Protein AF-A0A967D4A0-F1 (afdb_monomer)

Sequence (77 aa):
MEDADNQIDIILAGDEAAARSITFVEVPAQGDYLPLYNPGGPGPEPFPNVRYTAPGPPDLEPVINALDDPMRVSNIP

Structure (mmCIF, N/CA/C/O backbone):
data_AF-A0A967D4A0-F1
#
_entry.id   AF-A0A967D4A0-F1
#
loop_
_atom_site.group_PDB
_atom_site.id
_atom_site.type_symbol
_atom_site.label_atom_id
_atom_site.label_alt_id
_atom_site.label_comp_id
_atom_site.label_asym_id
_atom_site.label_entity_id
_atom_site.label_seq_id
_atom_site.pdbx_PDB_ins_code
_atom_site.Cartn_x
_atom_site.Cartn_y
_atom_site.Cartn_z
_atom_site.occupancy
_atom_site.B_iso_or_equiv
_atom_site.auth_seq_id
_atom_site.auth_comp_id
_atom_site.auth_asym_id
_atom_site.auth_atom_id
_atom_site.pdbx_PDB_model_num
ATOM 1 N N . MET A 1 1 ? -4.419 7.869 -13.824 1.00 51.97 1 MET A N 1
ATOM 2 C CA . MET A 1 1 ? -5.416 6.870 -13.412 1.00 51.97 1 MET A CA 1
ATOM 3 C C . MET A 1 1 ? -4.608 5.660 -13.031 1.00 51.97 1 MET A C 1
ATOM 5 O O . MET A 1 1 ? -3.853 5.188 -13.871 1.00 51.97 1 MET A O 1
ATOM 9 N N . GLU A 1 2 ? -4.635 5.320 -11.756 1.00 62.25 2 GLU A N 1
ATOM 10 C CA . GLU A 1 2 ? -3.969 4.140 -11.219 1.00 62.25 2 GLU A CA 1
ATOM 11 C C . GLU A 1 2 ? -4.824 2.901 -11.527 1.00 62.25 2 GLU A C 1
ATOM 13 O O . GLU A 1 2 ? -6.041 3.023 -11.691 1.00 62.25 2 GLU A O 1
ATOM 18 N N . ASP A 1 3 ? -4.179 1.747 -11.665 1.00 63.25 3 ASP A N 1
ATOM 19 C CA . ASP A 1 3 ? -4.834 0.448 -11.789 1.00 63.25 3 ASP A CA 1
ATOM 20 C C . ASP A 1 3 ? -4.955 -0.158 -10.383 1.00 63.25 3 ASP A C 1
ATOM 22 O O . ASP A 1 3 ? -3.968 -0.636 -9.823 1.00 63.25 3 ASP A O 1
ATOM 26 N N . ALA A 1 4 ? -6.156 -0.061 -9.809 1.00 70.00 4 ALA A N 1
ATOM 27 C CA . ALA A 1 4 ? -6.470 -0.456 -8.435 1.00 70.00 4 ALA A CA 1
ATOM 28 C C . ALA A 1 4 ? -7.113 -1.855 -8.360 1.00 70.00 4 ALA A C 1
ATOM 30 O O . ALA A 1 4 ? -7.888 -2.149 -7.447 1.00 70.00 4 ALA A O 1
ATOM 31 N N . ASP A 1 5 ? -6.828 -2.717 -9.340 1.00 72.75 5 ASP A N 1
ATOM 32 C CA . ASP A 1 5 ? -7.402 -4.063 -9.411 1.00 72.75 5 ASP A CA 1
ATOM 33 C C . ASP A 1 5 ? -6.820 -5.009 -8.341 1.00 72.75 5 ASP A C 1
ATOM 35 O O . ASP A 1 5 ? -7.455 -5.998 -7.964 1.00 72.75 5 ASP A O 1
ATOM 39 N N . ASN A 1 6 ? -5.634 -4.695 -7.806 1.00 76.12 6 ASN A N 1
ATOM 40 C CA . ASN A 1 6 ? -4.979 -5.477 -6.758 1.00 76.12 6 ASN A CA 1
ATOM 41 C C . ASN A 1 6 ? -5.186 -4.845 -5.376 1.00 76.12 6 ASN A C 1
ATOM 43 O O . ASN A 1 6 ? -5.031 -3.642 -5.196 1.00 76.12 6 ASN A O 1
ATOM 47 N N . GLN A 1 7 ? -5.482 -5.681 -4.380 1.00 78.44 7 GLN A N 1
ATOM 48 C CA . GLN A 1 7 ? -5.642 -5.270 -2.983 1.00 78.44 7 GLN A CA 1
ATOM 49 C C . GLN A 1 7 ? -4.444 -5.738 -2.149 1.00 78.44 7 GLN A C 1
ATOM 51 O O . GLN A 1 7 ? -3.933 -6.842 -2.351 1.00 78.44 7 GLN A O 1
ATOM 56 N N . ILE A 1 8 ? -4.008 -4.904 -1.202 1.00 80.25 8 ILE A N 1
ATOM 57 C CA . ILE A 1 8 ? -2.930 -5.216 -0.257 1.00 80.25 8 ILE A CA 1
ATOM 58 C C . ILE A 1 8 ? -3.540 -5.356 1.134 1.00 80.25 8 ILE A C 1
ATOM 60 O O . ILE A 1 8 ? -3.997 -4.377 1.721 1.00 80.25 8 ILE A O 1
ATOM 64 N N . ASP A 1 9 ? -3.501 -6.567 1.684 1.00 81.50 9 ASP A N 1
ATOM 65 C CA . ASP A 1 9 ? -3.904 -6.804 3.067 1.00 81.50 9 ASP A CA 1
ATOM 66 C C . ASP A 1 9 ? -2.760 -6.469 4.027 1.00 81.50 9 ASP A C 1
ATOM 68 O O . ASP A 1 9 ? -1.659 -7.021 3.943 1.00 81.50 9 ASP A O 1
ATOM 72 N N . ILE A 1 10 ? -3.038 -5.596 4.995 1.00 79.00 10 ILE A N 1
ATOM 73 C CA . ILE A 1 10 ? -2.086 -5.217 6.040 1.00 79.00 10 ILE A CA 1
ATOM 74 C C . ILE A 1 10 ? -2.533 -5.845 7.350 1.00 79.00 10 ILE A C 1
ATOM 76 O O . ILE A 1 10 ? -3.545 -5.467 7.939 1.00 79.00 10 ILE A O 1
ATOM 80 N N . ILE A 1 11 ? -1.758 -6.822 7.815 1.00 80.19 11 ILE A N 1
ATOM 81 C CA . ILE A 1 11 ? -2.048 -7.542 9.052 1.00 80.19 11 ILE A CA 1
ATOM 82 C C . ILE A 1 11 ? -1.313 -6.858 10.200 1.00 80.19 11 ILE A C 1
ATOM 84 O O . ILE A 1 11 ? -0.084 -6.844 10.256 1.00 80.19 11 ILE A O 1
ATOM 88 N N . LEU A 1 12 ? -2.085 -6.322 11.139 1.00 80.88 12 LEU A N 1
ATOM 89 C CA . LEU A 1 12 ? -1.585 -5.681 12.348 1.00 80.88 12 LEU A CA 1
ATOM 90 C C . LEU A 1 12 ? -1.939 -6.534 13.564 1.00 80.88 12 LEU A C 1
ATOM 92 O O . LEU A 1 12 ? -3.038 -7.076 13.660 1.00 80.88 12 LEU A O 1
ATOM 96 N N . ALA A 1 13 ? -1.011 -6.631 14.512 1.00 86.12 13 ALA A N 1
ATOM 97 C CA . ALA A 1 13 ? -1.252 -7.244 15.812 1.00 86.12 13 ALA A CA 1
ATOM 98 C C . ALA A 1 13 ? -1.132 -6.165 16.889 1.00 86.12 13 ALA A C 1
ATOM 100 O O . ALA A 1 13 ? -0.083 -5.533 17.016 1.00 86.12 13 ALA A O 1
ATOM 101 N N . GLY A 1 14 ? -2.194 -5.945 17.662 1.00 88.19 14 GLY A N 1
ATOM 102 C CA . GLY A 1 14 ? -2.193 -4.915 18.694 1.00 88.19 14 GLY A CA 1
ATOM 103 C C . GLY A 1 14 ? -3.588 -4.474 19.111 1.00 88.19 14 GLY A C 1
ATOM 104 O O . GLY A 1 14 ? -4.552 -5.229 19.002 1.00 88.19 14 GLY A O 1
ATOM 105 N N . ASP A 1 15 ? -3.657 -3.248 19.618 1.00 94.44 15 ASP A N 1
ATOM 106 C CA . ASP A 1 15 ? -4.890 -2.612 20.066 1.00 94.44 15 ASP A CA 1
ATOM 107 C C .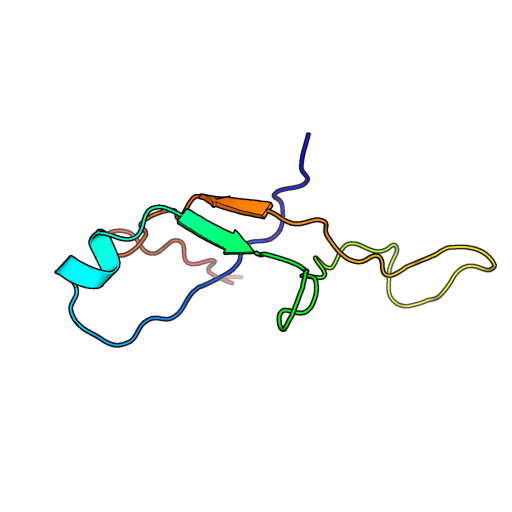 ASP A 1 15 ? -5.802 -2.227 18.889 1.00 94.44 15 ASP A C 1
ATOM 109 O O . ASP A 1 15 ? -5.350 -1.691 17.874 1.00 94.44 15 ASP A O 1
ATOM 113 N N . GLU A 1 16 ? -7.102 -2.481 19.038 1.00 92.81 16 GLU A N 1
ATOM 114 C CA . GLU A 1 16 ? -8.090 -2.225 17.989 1.00 92.81 16 GLU A CA 1
ATOM 115 C C . GLU A 1 16 ? -8.267 -0.726 17.712 1.00 92.81 16 GLU A C 1
ATOM 117 O O . GLU A 1 16 ? -8.386 -0.323 16.555 1.00 92.81 16 GLU A O 1
ATOM 122 N N . ALA A 1 17 ? -8.245 0.124 18.744 1.00 94.25 17 ALA A N 1
ATOM 123 C CA . ALA A 1 17 ? -8.376 1.567 18.558 1.00 94.25 17 ALA A CA 1
ATOM 124 C C . ALA A 1 17 ? -7.148 2.140 17.836 1.00 94.25 17 ALA A C 1
ATOM 126 O O . ALA A 1 17 ? -7.292 3.001 16.966 1.00 94.25 17 ALA A O 1
ATOM 127 N N . ALA A 1 18 ? -5.956 1.615 18.128 1.00 92.81 18 ALA A N 1
ATOM 128 C CA . ALA A 1 18 ? -4.748 1.929 17.374 1.00 92.81 18 ALA A CA 1
ATOM 129 C C . ALA A 1 18 ? -4.876 1.508 15.900 1.00 92.81 18 ALA A C 1
ATOM 131 O O . ALA A 1 18 ? -4.616 2.328 15.020 1.00 92.81 18 ALA A O 1
ATOM 132 N N . ALA A 1 19 ? -5.342 0.288 15.613 1.00 91.88 19 ALA A N 1
ATOM 133 C CA . ALA A 1 19 ? -5.551 -0.175 14.239 1.00 91.88 19 ALA A CA 1
ATOM 134 C C . ALA A 1 19 ? -6.567 0.700 13.480 1.00 91.88 19 ALA A C 1
ATOM 136 O O . ALA A 1 19 ? -6.314 1.098 12.345 1.00 91.88 19 ALA A O 1
ATOM 137 N N . ARG A 1 20 ? -7.676 1.087 14.127 1.00 92.81 20 ARG A N 1
ATOM 138 C CA . ARG A 1 20 ? -8.698 1.985 13.556 1.00 92.81 20 ARG A CA 1
ATOM 139 C C . ARG A 1 20 ? -8.188 3.394 13.255 1.00 92.81 20 ARG A C 1
ATOM 141 O O . ARG A 1 20 ? -8.802 4.087 12.450 1.00 92.81 20 ARG A O 1
ATOM 148 N N . SER A 1 21 ? -7.111 3.835 13.905 1.00 93.50 21 SER A N 1
ATOM 149 C CA . SER A 1 21 ? -6.548 5.173 13.694 1.00 93.50 21 SER A CA 1
ATOM 150 C C . SER A 1 21 ? -5.732 5.309 12.402 1.00 93.50 21 SER A C 1
ATOM 152 O O . SER A 1 21 ? -5.420 6.427 11.987 1.00 93.50 21 SER A O 1
ATOM 154 N N . ILE A 1 22 ? -5.394 4.193 11.751 1.00 92.56 22 ILE A N 1
ATOM 155 C CA . ILE A 1 22 ? -4.576 4.180 10.540 1.00 92.56 22 ILE A CA 1
ATOM 156 C C . ILE A 1 22 ? -5.449 4.536 9.338 1.00 92.56 22 ILE A C 1
ATOM 158 O O . ILE A 1 22 ? -6.479 3.917 9.091 1.00 92.56 22 ILE A O 1
ATOM 162 N N . THR A 1 23 ? -5.017 5.547 8.588 1.00 93.81 23 THR A N 1
ATOM 163 C CA . THR A 1 23 ? -5.756 6.086 7.433 1.00 93.81 23 THR A CA 1
ATOM 164 C C . THR A 1 23 ? -4.985 5.972 6.124 1.00 93.81 23 THR A C 1
ATOM 166 O O . THR A 1 23 ? -5.603 5.955 5.064 1.00 93.81 23 THR A O 1
ATOM 169 N N . PHE A 1 24 ? -3.657 5.853 6.193 1.00 94.81 24 PHE A N 1
ATOM 170 C CA . PHE A 1 24 ? -2.779 5.714 5.038 1.00 94.81 24 PHE A CA 1
ATOM 171 C C . PHE A 1 24 ? -1.597 4.806 5.354 1.00 94.81 24 PHE A C 1
ATOM 173 O O . PHE A 1 24 ? -1.171 4.708 6.510 1.00 94.81 24 PHE A O 1
ATOM 180 N N . VAL A 1 25 ? -1.038 4.207 4.309 1.00 91.75 25 VAL A N 1
ATOM 181 C CA . VAL A 1 25 ? 0.228 3.479 4.330 1.00 91.75 25 VAL A CA 1
ATOM 182 C C . VAL A 1 25 ? 1.177 4.142 3.352 1.00 91.75 25 VAL A C 1
ATOM 184 O O . VAL A 1 25 ? 0.882 4.286 2.172 1.00 91.75 25 VAL A O 1
ATOM 187 N N . GLU A 1 26 ? 2.325 4.566 3.860 1.00 94.31 26 GLU A N 1
ATOM 188 C CA . GLU A 1 26 ? 3.378 5.119 3.021 1.00 94.31 26 GLU A CA 1
ATOM 189 C C . GLU A 1 26 ? 4.153 3.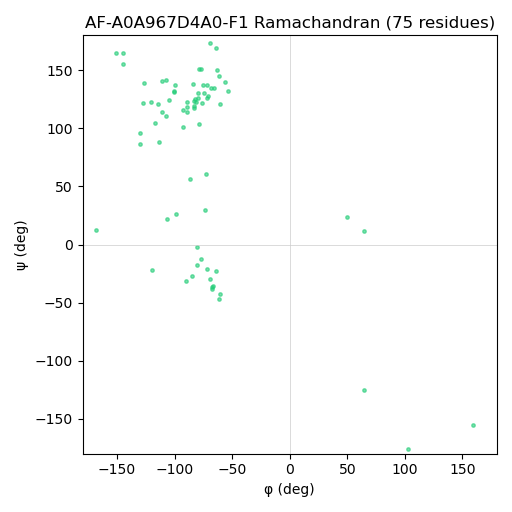977 2.358 1.00 94.31 26 GLU A C 1
ATOM 191 O O . GLU A 1 26 ? 4.601 3.043 3.030 1.00 94.31 26 GLU A O 1
ATOM 196 N N . VAL A 1 27 ? 4.337 4.073 1.042 1.00 92.75 27 VAL A N 1
ATOM 197 C CA . VAL A 1 27 ? 5.196 3.205 0.235 1.00 92.75 27 VAL A CA 1
ATOM 198 C C . VAL A 1 27 ? 6.345 4.072 -0.276 1.00 92.75 27 VAL A C 1
ATOM 200 O O . VAL A 1 27 ? 6.245 4.654 -1.351 1.00 92.75 27 VAL A O 1
ATOM 203 N N . PRO A 1 28 ? 7.460 4.211 0.462 1.00 95.31 28 PRO A N 1
ATOM 204 C CA . PRO A 1 28 ? 8.458 5.223 0.123 1.00 95.31 28 PRO A CA 1
ATOM 205 C C . PRO A 1 28 ? 9.225 4.929 -1.169 1.00 95.31 28 PRO A C 1
ATOM 207 O O . PRO A 1 28 ? 9.704 5.857 -1.811 1.00 95.31 28 PRO A O 1
ATOM 210 N N . ALA A 1 29 ? 9.406 3.648 -1.522 1.00 93.75 29 ALA A N 1
ATOM 211 C CA . ALA A 1 29 ? 10.189 3.184 -2.678 1.00 93.75 29 ALA A CA 1
ATOM 212 C C . ALA A 1 29 ? 11.611 3.793 -2.795 1.00 93.75 29 ALA A C 1
ATOM 214 O O . ALA A 1 29 ? 12.187 3.854 -3.884 1.00 93.75 29 ALA A O 1
ATOM 215 N N . GLN A 1 30 ? 12.177 4.259 -1.678 1.00 94.94 30 GLN A N 1
ATOM 216 C CA . GLN A 1 30 ? 13.446 4.980 -1.623 1.00 94.94 30 GLN A CA 1
ATOM 217 C C . GLN A 1 30 ? 14.170 4.759 -0.287 1.00 94.94 30 GLN A C 1
ATOM 219 O O . GLN A 1 30 ? 13.571 4.344 0.707 1.00 94.94 30 GLN A O 1
ATOM 224 N N . GLY A 1 31 ? 15.460 5.110 -0.242 1.00 94.00 31 GLY A N 1
ATOM 225 C CA . GLY A 1 31 ? 16.290 4.944 0.954 1.00 94.00 31 GLY A CA 1
ATOM 226 C C . GLY A 1 31 ? 16.463 3.466 1.302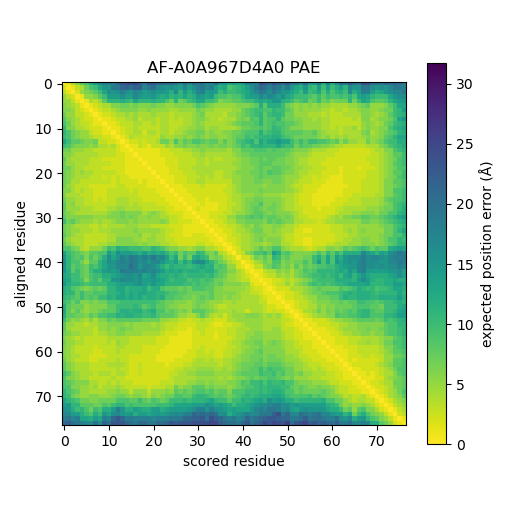 1.00 94.00 31 GLY A C 1
ATOM 227 O O . GLY A 1 31 ? 16.874 2.680 0.452 1.00 94.00 31 GLY A O 1
ATOM 228 N N . ASP A 1 32 ? 16.119 3.101 2.536 1.00 96.44 32 ASP A N 1
ATOM 229 C CA . ASP A 1 32 ? 16.175 1.716 3.020 1.00 96.44 32 ASP A CA 1
ATOM 230 C C . ASP A 1 32 ? 14.960 0.870 2.582 1.00 96.44 32 ASP A C 1
ATOM 232 O O . ASP A 1 32 ? 14.900 -0.327 2.869 1.00 96.44 32 ASP A O 1
ATOM 236 N N . TYR A 1 33 ? 13.991 1.469 1.880 1.00 95.12 33 TYR A N 1
ATOM 237 C CA . TYR A 1 33 ? 12.773 0.801 1.426 1.00 95.12 33 TYR A CA 1
ATOM 238 C C . TYR A 1 33 ? 12.866 0.414 -0.049 1.00 95.12 33 TYR A C 1
ATOM 240 O O . TYR A 1 33 ? 13.197 1.227 -0.914 1.00 95.12 33 TYR A O 1
ATOM 248 N N . LEU A 1 34 ? 12.526 -0.841 -0.344 1.00 93.56 34 LEU A N 1
ATOM 249 C CA . LEU A 1 34 ? 12.421 -1.327 -1.717 1.00 93.56 34 LEU A CA 1
ATOM 250 C C . LEU A 1 34 ? 11.116 -0.836 -2.371 1.00 93.56 34 LEU A C 1
ATOM 252 O O . LEU A 1 34 ? 10.118 -0.653 -1.673 1.00 93.56 34 LEU A O 1
ATOM 256 N N . PRO A 1 35 ? 11.090 -0.659 -3.705 1.00 91.00 35 PRO A N 1
ATOM 257 C CA . PRO A 1 35 ? 9.856 -0.371 -4.428 1.00 91.00 35 PRO A CA 1
ATOM 258 C C . PRO A 1 35 ? 8.826 -1.495 -4.291 1.00 91.00 35 PRO A C 1
ATOM 260 O O . PRO A 1 35 ? 9.189 -2.675 -4.298 1.00 91.00 35 PRO A O 1
ATOM 263 N N . LEU A 1 36 ? 7.545 -1.127 -4.247 1.00 88.00 36 LEU A N 1
ATOM 264 C CA . LEU A 1 36 ? 6.443 -2.071 -4.400 1.00 88.00 36 LEU A CA 1
ATOM 265 C C . LEU A 1 36 ? 6.316 -2.472 -5.876 1.00 88.00 36 LEU A C 1
ATOM 267 O O . LEU A 1 36 ? 6.418 -1.637 -6.776 1.00 88.00 36 LEU A O 1
ATOM 271 N N . TYR A 1 37 ? 6.101 -3.761 -6.126 1.00 84.94 37 TYR A N 1
ATOM 272 C CA . TYR A 1 37 ? 5.883 -4.300 -7.465 1.00 84.94 37 TYR A CA 1
ATOM 273 C C . TYR A 1 37 ? 4.483 -4.891 -7.521 1.00 84.94 37 TYR A C 1
ATOM 275 O O . TYR A 1 37 ? 4.249 -5.970 -6.980 1.00 84.94 37 TYR A O 1
ATOM 283 N N . ASN A 1 38 ? 3.566 -4.182 -8.175 1.00 75.12 38 ASN A N 1
ATOM 284 C CA . ASN A 1 38 ? 2.207 -4.663 -8.362 1.00 75.12 38 ASN A CA 1
ATOM 285 C C . ASN A 1 38 ? 2.164 -5.613 -9.580 1.00 75.12 38 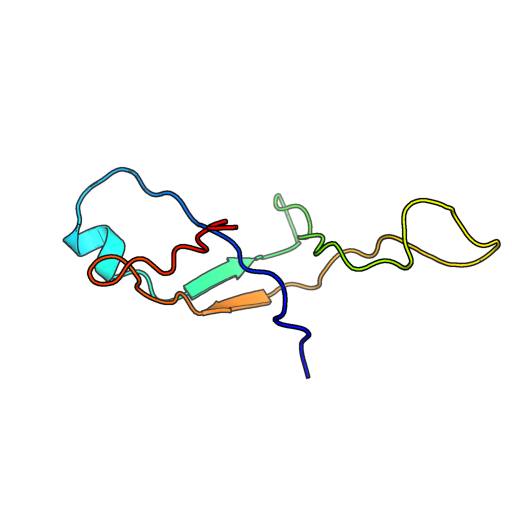ASN A C 1
ATOM 287 O O . ASN A 1 38 ? 2.534 -5.196 -10.684 1.00 75.12 38 ASN A O 1
ATOM 291 N N . PRO A 1 39 ? 1.817 -6.904 -9.417 1.00 68.00 39 PRO A N 1
ATOM 292 C CA . PRO A 1 39 ? 1.798 -7.847 -10.526 1.00 68.00 39 PRO A CA 1
ATOM 293 C C . PRO A 1 39 ? 0.636 -7.547 -11.481 1.00 68.00 39 PRO A C 1
ATOM 295 O O . PRO A 1 39 ? -0.517 -7.483 -11.080 1.00 68.00 39 PRO A O 1
ATOM 298 N N . GLY A 1 40 ? 0.947 -7.417 -12.767 1.00 66.19 40 GLY A N 1
ATOM 299 C CA . GLY A 1 40 ? -0.049 -7.245 -13.837 1.00 66.19 40 GLY A CA 1
ATOM 300 C C . GLY A 1 40 ? 0.545 -7.396 -15.240 1.00 66.19 40 GLY A C 1
ATOM 301 O O . GLY A 1 40 ? -0.068 -7.022 -16.235 1.00 66.19 40 GLY A O 1
ATOM 302 N N . GLY A 1 41 ? 1.780 -7.907 -15.326 1.00 65.88 41 GLY A N 1
ATOM 303 C CA . GLY A 1 41 ? 2.485 -8.099 -16.590 1.00 65.88 41 GLY A CA 1
ATOM 304 C C . GLY A 1 41 ? 1.784 -9.120 -17.499 1.00 65.88 41 GLY A C 1
ATOM 305 O O . GLY A 1 41 ? 0.900 -9.848 -17.052 1.00 65.88 41 GLY A O 1
ATOM 306 N N . PRO A 1 42 ? 2.189 -9.226 -18.774 1.00 70.88 42 PRO A N 1
ATOM 307 C CA . PRO A 1 42 ? 1.450 -9.930 -19.832 1.00 70.88 42 PRO A CA 1
ATOM 308 C C . PRO A 1 42 ? 1.492 -11.477 -19.745 1.00 70.88 42 PRO A C 1
ATOM 310 O O . PRO A 1 42 ? 1.403 -12.167 -20.759 1.00 70.88 42 PRO A O 1
ATOM 313 N N . GLY A 1 43 ? 1.617 -12.036 -18.541 1.00 72.44 43 GLY A N 1
ATOM 314 C CA . GLY A 1 43 ? 1.736 -13.464 -18.265 1.00 72.44 43 GLY A CA 1
ATOM 315 C C . GLY A 1 43 ? 3.170 -13.904 -17.939 1.00 72.44 43 GLY A C 1
ATOM 316 O O . GLY A 1 43 ? 4.067 -13.072 -17.812 1.00 72.44 43 GLY A O 1
ATOM 317 N N . PRO A 1 44 ? 3.399 -15.216 -17.759 1.00 77.31 44 PRO A N 1
ATOM 318 C CA . PRO A 1 44 ? 4.698 -15.750 -17.345 1.00 77.31 44 PRO A CA 1
ATOM 319 C C . PRO A 1 44 ? 5.718 -15.887 -18.489 1.00 77.31 44 PRO A C 1
ATOM 321 O O . PRO A 1 44 ? 6.907 -16.019 -18.216 1.00 77.31 44 PRO A O 1
ATOM 324 N N . GLU A 1 45 ? 5.277 -15.876 -19.751 1.00 85.94 45 GLU A N 1
ATOM 325 C CA . GLU A 1 45 ? 6.150 -16.061 -20.917 1.00 85.94 45 GLU A CA 1
ATOM 326 C C . GLU A 1 45 ? 6.694 -14.706 -21.397 1.00 85.94 45 GLU A C 1
ATOM 328 O O . GLU A 1 45 ? 5.879 -13.865 -21.778 1.00 85.94 45 GLU A O 1
ATOM 333 N N . PRO A 1 46 ? 8.019 -14.460 -21.387 1.00 82.19 46 PRO A N 1
ATOM 334 C CA . PRO A 1 46 ? 8.612 -13.175 -21.750 1.00 82.19 46 PRO A CA 1
ATOM 335 C C . PRO A 1 46 ? 8.61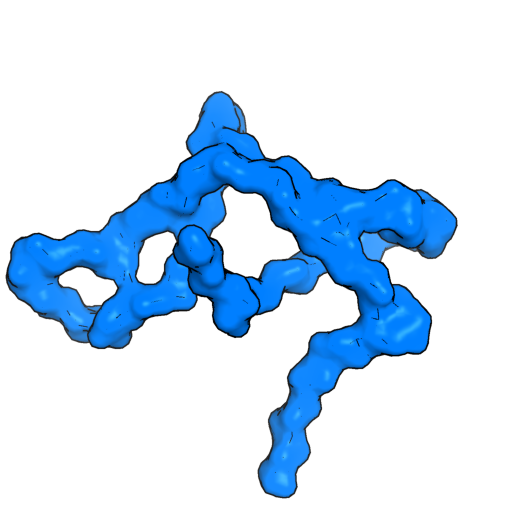2 -12.898 -23.262 1.00 82.19 46 PRO A C 1
ATOM 337 O O . PRO A 1 46 ? 9.129 -13.677 -24.060 1.00 82.19 46 PRO A O 1
ATOM 340 N N . PHE A 1 47 ? 8.135 -11.720 -23.665 1.00 87.38 47 PHE A N 1
ATOM 341 C CA . PHE A 1 47 ? 8.293 -11.214 -25.027 1.00 87.38 47 PHE A CA 1
ATOM 342 C C . PHE A 1 47 ? 9.653 -10.522 -25.203 1.00 87.38 47 PHE A C 1
ATOM 344 O O . PHE A 1 47 ? 10.061 -9.731 -24.342 1.00 87.38 47 PHE A O 1
ATOM 351 N N . PRO A 1 48 ? 10.350 -10.741 -26.337 1.00 89.75 48 PRO A N 1
ATOM 352 C CA . PRO A 1 48 ? 11.585 -10.028 -26.639 1.00 89.75 48 PRO A CA 1
ATOM 353 C C . PRO A 1 48 ? 11.404 -8.509 -26.548 1.00 89.75 48 PRO A C 1
ATOM 355 O O . PRO A 1 48 ? 10.474 -7.950 -27.126 1.00 89.75 48 PRO A O 1
ATOM 358 N N . ASN A 1 49 ? 12.329 -7.841 -25.854 1.00 86.50 49 ASN A N 1
ATOM 359 C CA . ASN A 1 49 ? 12.364 -6.385 -25.651 1.00 86.50 49 ASN A CA 1
ATOM 360 C C . ASN A 1 49 ? 11.201 -5.785 -24.837 1.00 86.50 49 ASN A C 1
ATOM 362 O O . ASN A 1 49 ? 11.071 -4.562 -24.786 1.00 86.50 49 ASN A O 1
ATOM 366 N N . VAL A 1 50 ? 10.381 -6.600 -24.169 1.00 83.56 50 VAL A N 1
ATOM 367 C CA . VAL A 1 50 ? 9.329 -6.114 -23.267 1.00 83.56 50 VAL A CA 1
ATOM 368 C C . VAL A 1 50 ? 9.803 -6.216 -21.822 1.00 83.56 50 VAL A C 1
ATOM 370 O O . VAL A 1 50 ? 10.313 -7.245 -21.380 1.00 83.56 50 VAL A O 1
ATOM 373 N N . ARG A 1 51 ? 9.617 -5.139 -21.058 1.00 79.88 51 ARG A N 1
ATOM 374 C CA . ARG A 1 51 ? 9.899 -5.119 -19.622 1.00 79.88 51 ARG A CA 1
ATOM 375 C C . ARG A 1 51 ? 8.656 -5.554 -18.846 1.00 79.88 51 ARG A C 1
ATOM 377 O O . ARG A 1 51 ? 7.665 -4.839 -18.841 1.00 79.88 51 ARG A O 1
ATOM 384 N N . TYR A 1 52 ? 8.736 -6.702 -18.177 1.00 77.50 52 TYR A N 1
ATOM 385 C CA . TYR A 1 52 ? 7.608 -7.304 -17.448 1.00 77.50 52 TYR A CA 1
ATOM 386 C C . TYR A 1 52 ? 7.456 -6.757 -16.030 1.00 77.50 52 TYR A C 1
ATOM 388 O O . TYR A 1 52 ? 6.361 -6.742 -15.480 1.00 77.50 52 TYR A O 1
ATOM 396 N N . THR A 1 53 ? 8.564 -6.306 -15.441 1.00 78.62 53 THR A N 1
ATOM 397 C CA . THR A 1 53 ? 8.617 -5.860 -14.050 1.00 78.62 53 THR A CA 1
ATOM 398 C C . THR A 1 53 ? 9.223 -4.468 -13.988 1.00 78.62 53 THR A C 1
ATOM 400 O O . THR A 1 53 ? 10.360 -4.253 -14.424 1.00 78.62 53 THR A O 1
ATOM 403 N N . ALA A 1 54 ? 8.467 -3.524 -13.435 1.00 82.69 54 ALA A N 1
ATOM 404 C CA . ALA A 1 54 ? 8.895 -2.156 -13.184 1.00 82.69 54 ALA A CA 1
ATOM 405 C C . ALA A 1 54 ? 8.665 -1.792 -11.711 1.00 82.69 54 ALA A C 1
ATOM 407 O O . ALA A 1 54 ? 7.633 -2.186 -11.176 1.00 82.69 54 ALA A O 1
ATOM 408 N N . PRO A 1 55 ? 9.606 -1.083 -11.055 1.00 87.75 55 PRO A N 1
ATOM 409 C CA . PRO A 1 55 ? 9.392 -0.603 -9.700 1.00 87.75 55 PRO A CA 1
ATOM 410 C C . PRO A 1 55 ? 8.265 0.425 -9.708 1.00 87.75 55 PRO A C 1
ATOM 412 O O . PRO A 1 55 ? 8.257 1.310 -10.570 1.00 87.75 55 PRO A O 1
ATOM 415 N N . GLY A 1 56 ? 7.348 0.311 -8.750 1.00 86.56 56 GLY A N 1
ATOM 416 C CA . GLY A 1 56 ? 6.404 1.377 -8.448 1.00 86.56 56 GLY A CA 1
ATOM 417 C C . GLY A 1 56 ? 7.135 2.635 -7.956 1.00 86.56 56 GLY A C 1
ATOM 418 O O . GLY A 1 56 ? 8.228 2.527 -7.385 1.00 86.56 56 GLY A O 1
ATOM 419 N N . PRO A 1 57 ? 6.582 3.832 -8.210 1.00 90.88 57 PRO A N 1
ATOM 420 C CA . PRO A 1 57 ? 7.073 5.064 -7.601 1.00 90.88 57 PRO A CA 1
ATOM 421 C C . PRO A 1 57 ? 6.770 5.087 -6.088 1.00 90.88 57 PRO A C 1
ATOM 423 O O . PRO A 1 57 ? 6.082 4.197 -5.588 1.00 90.88 57 PRO A O 1
ATOM 426 N N . PRO A 1 58 ? 7.269 6.096 -5.350 1.00 93.94 58 PRO A N 1
ATOM 427 C CA . PRO A 1 58 ? 6.761 6.390 -4.017 1.00 93.94 58 PRO A CA 1
ATOM 428 C C . PRO A 1 58 ? 5.249 6.642 -4.054 1.00 93.94 58 PRO A C 1
ATOM 430 O O . PRO A 1 58 ? 4.782 7.334 -4.962 1.00 93.94 58 PRO A O 1
ATOM 433 N N . ASP A 1 59 ? 4.522 6.134 -3.062 1.00 91.31 59 ASP A N 1
ATOM 434 C CA . ASP A 1 59 ? 3.067 6.259 -2.979 1.00 91.31 59 ASP A CA 1
ATOM 435 C C . ASP A 1 59 ? 2.552 6.420 -1.541 1.00 91.31 59 ASP A C 1
ATOM 437 O O . ASP A 1 59 ? 3.262 6.168 -0.560 1.00 91.31 59 ASP A O 1
ATOM 441 N N . LEU A 1 60 ? 1.299 6.853 -1.428 1.00 93.12 60 LEU A N 1
ATOM 442 C CA . LEU A 1 60 ? 0.551 6.963 -0.187 1.00 93.12 60 LEU A CA 1
ATOM 443 C C . LEU A 1 60 ? -0.814 6.291 -0.358 1.00 93.12 60 LEU A C 1
ATOM 445 O O . LEU A 1 60 ? -1.782 6.908 -0.802 1.00 93.12 60 LEU A O 1
ATOM 449 N N . GLU A 1 61 ? -0.885 5.035 0.062 1.00 90.38 61 GLU A N 1
ATOM 450 C CA . GLU A 1 61 ? -2.050 4.183 -0.134 1.00 90.38 61 GLU A CA 1
ATOM 451 C C . GLU A 1 61 ? -3.122 4.468 0.923 1.00 90.38 61 GLU A C 1
ATOM 453 O O . GLU A 1 61 ? -2.838 4.359 2.124 1.00 90.38 61 GLU A O 1
ATOM 458 N N . PRO A 1 62 ? -4.358 4.832 0.542 1.00 91.81 62 PRO A N 1
ATOM 459 C CA . PRO A 1 62 ? -5.445 4.997 1.496 1.00 91.81 62 PRO A CA 1
ATOM 460 C C . PRO A 1 62 ? -5.849 3.646 2.097 1.00 91.81 62 PRO A C 1
ATOM 462 O O . PRO A 1 62 ? -6.054 2.661 1.392 1.00 91.81 62 PRO A O 1
ATOM 465 N N . VAL A 1 63 ? -6.030 3.604 3.417 1.00 90.44 63 VAL A N 1
ATOM 466 C CA . VAL A 1 63 ? -6.479 2.393 4.112 1.00 90.44 63 VAL A CA 1
ATOM 467 C C . VAL A 1 63 ? -8.000 2.354 4.164 1.00 90.44 63 VAL A C 1
ATOM 469 O O . VAL A 1 63 ? -8.649 3.235 4.732 1.00 90.44 63 VAL A O 1
ATOM 472 N N . ILE A 1 64 ? -8.575 1.284 3.617 1.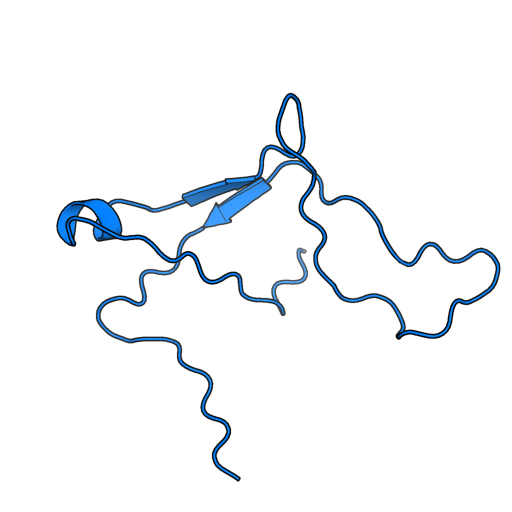00 88.69 64 ILE A N 1
ATOM 473 C CA . ILE A 1 64 ? -9.986 0.952 3.810 1.00 88.69 64 ILE A CA 1
ATOM 474 C C . ILE A 1 64 ? -10.116 0.202 5.138 1.00 88.69 64 ILE A C 1
ATOM 476 O O . ILE A 1 64 ? -9.538 -0.867 5.325 1.00 88.69 64 ILE A O 1
ATOM 480 N N . ASN A 1 65 ? -10.882 0.753 6.081 1.00 88.25 65 ASN A N 1
ATOM 481 C CA . ASN A 1 65 ? -11.131 0.081 7.352 1.00 88.25 65 ASN A CA 1
ATOM 482 C C . ASN A 1 65 ? -12.197 -1.013 7.183 1.00 88.25 65 ASN A C 1
ATOM 484 O O . ASN A 1 65 ? -13.388 -0.719 7.120 1.00 88.25 65 ASN A O 1
ATOM 488 N N . ALA A 1 66 ? -11.747 -2.266 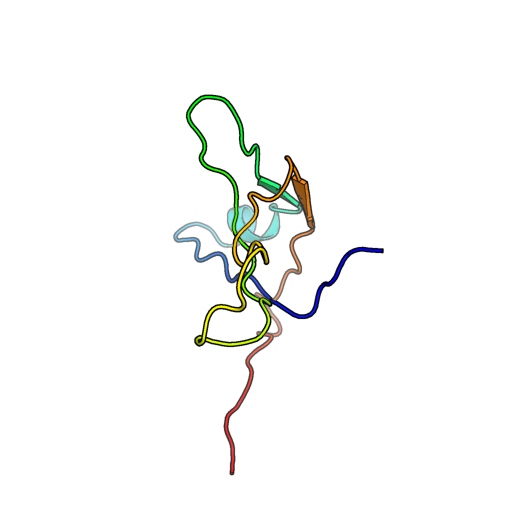7.150 1.00 86.69 66 ALA A N 1
ATOM 489 C CA . ALA A 1 66 ? -12.591 -3.453 7.037 1.00 86.69 66 ALA A CA 1
ATOM 490 C C . ALA A 1 66 ? -12.691 -4.252 8.356 1.00 86.69 66 ALA A C 1
ATOM 492 O O . ALA A 1 66 ? -12.974 -5.448 8.335 1.00 86.69 66 ALA A O 1
ATOM 493 N N . LEU A 1 67 ? -12.422 -3.630 9.515 1.00 87.00 67 LEU A N 1
ATOM 494 C CA . LEU A 1 67 ? -12.446 -4.335 10.807 1.00 87.00 67 LEU A CA 1
ATOM 495 C C . LEU A 1 67 ? -13.857 -4.799 11.200 1.00 87.00 67 LEU A C 1
ATOM 497 O O . LEU A 1 67 ? -13.999 -5.879 11.770 1.00 87.00 67 LEU A O 1
ATOM 501 N N . ASP A 1 68 ? -14.886 -4.008 10.878 1.00 89.88 68 ASP A N 1
ATOM 502 C CA . ASP A 1 68 ? -16.289 -4.334 11.186 1.00 89.88 68 ASP A CA 1
ATOM 503 C C . ASP A 1 68 ? -16.985 -5.123 10.068 1.00 89.88 68 ASP A C 1
ATOM 505 O O . ASP A 1 68 ? -17.856 -5.948 10.344 1.00 89.88 68 ASP A O 1
ATOM 509 N N . ASP A 1 69 ? -16.592 -4.880 8.815 1.00 88.12 69 ASP A N 1
ATOM 510 C CA . ASP A 1 69 ? -17.100 -5.571 7.628 1.00 88.12 69 ASP A CA 1
ATOM 511 C C . ASP A 1 69 ? -15.919 -6.067 6.779 1.00 88.12 69 ASP A C 1
ATOM 513 O O . ASP A 1 69 ? -15.417 -5.343 5.912 1.00 88.12 69 ASP A O 1
ATOM 517 N N . PRO A 1 70 ? -15.397 -7.273 7.075 1.00 84.38 70 PRO A N 1
ATOM 518 C CA . PRO A 1 70 ? -14.236 -7.805 6.381 1.00 84.38 70 PRO A CA 1
ATOM 519 C C . PRO A 1 70 ? -14.504 -7.966 4.883 1.00 84.38 70 PRO A C 1
ATOM 521 O O . PRO A 1 70 ? -15.358 -8.760 4.484 1.00 84.38 70 PRO A O 1
ATOM 524 N N . MET A 1 71 ? -13.703 -7.296 4.049 1.00 78.44 71 MET A N 1
ATOM 525 C CA . MET A 1 71 ? -13.742 -7.390 2.582 1.00 78.44 71 MET A CA 1
ATOM 526 C C . MET A 1 71 ? -13.171 -8.726 2.082 1.00 78.44 71 MET A C 1
ATOM 528 O O . MET A 1 71 ? -12.166 -8.796 1.381 1.00 78.44 71 MET A O 1
ATOM 532 N N . ARG A 1 72 ? -13.796 -9.833 2.483 1.00 75.12 72 ARG A N 1
ATOM 533 C CA . ARG A 1 72 ? -13.361 -11.184 2.135 1.00 75.12 72 ARG A CA 1
ATOM 534 C C . ARG A 1 72 ? -13.879 -11.576 0.762 1.00 75.12 72 ARG A C 1
ATOM 536 O O . ARG A 1 72 ? -15.086 -11.663 0.548 1.00 75.12 72 ARG A O 1
ATOM 543 N N . VAL A 1 73 ? -12.968 -11.945 -0.131 1.00 69.56 73 VAL A N 1
ATOM 544 C CA . VAL A 1 73 ? -13.331 -12.717 -1.320 1.00 69.56 73 VAL A CA 1
ATOM 545 C C . VAL A 1 73 ? -13.667 -14.141 -0.877 1.00 69.56 73 VAL A C 1
ATOM 547 O O . VAL A 1 73 ? -12.882 -14.796 -0.190 1.00 69.56 73 VAL A O 1
ATOM 550 N N . SER A 1 74 ? -14.849 -14.627 -1.252 1.00 71.06 74 SER A N 1
ATOM 551 C CA . SER A 1 74 ? -15.236 -16.021 -1.034 1.00 71.06 74 SER A CA 1
ATOM 552 C C . SER A 1 74 ? -15.171 -16.781 -2.356 1.00 71.06 74 SER A C 1
ATOM 554 O O . SER A 1 74 ? -15.807 -16.389 -3.328 1.00 71.06 74 SER A O 1
ATOM 556 N N . ASN A 1 75 ? -14.409 -17.875 -2.390 1.00 62.66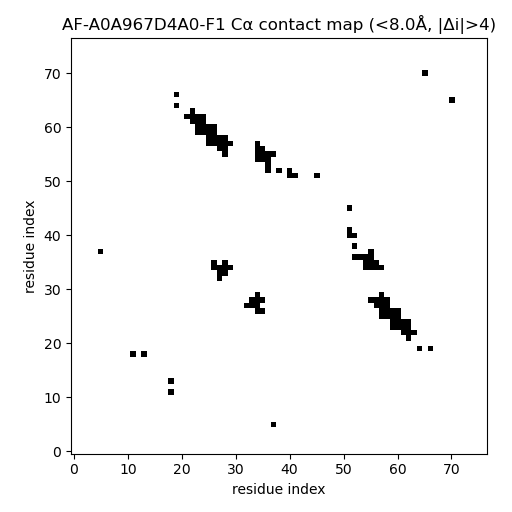 75 ASN A N 1
ATOM 557 C CA . ASN A 1 75 ? -14.367 -18.793 -3.532 1.00 62.66 75 ASN A CA 1
ATOM 558 C C . ASN A 1 75 ? -15.480 -19.843 -3.397 1.00 62.66 75 ASN A C 1
ATOM 560 O O . ASN A 1 75 ? -15.199 -21.040 -3.321 1.00 62.66 75 ASN A O 1
ATOM 564 N N . ILE A 1 76 ? -16.735 -19.399 -3.278 1.00 58.75 76 ILE A N 1
ATOM 565 C CA . ILE A 1 76 ? -17.876 -20.321 -3.328 1.00 58.75 76 ILE A CA 1
ATOM 566 C C . ILE A 1 76 ? -18.073 -20.709 -4.805 1.00 58.75 76 ILE A C 1
ATOM 568 O O . ILE A 1 76 ? -18.228 -19.797 -5.619 1.00 58.75 76 ILE A O 1
ATOM 572 N N . PRO A 1 77 ? -18.012 -22.009 -5.159 1.00 59.88 77 PRO A N 1
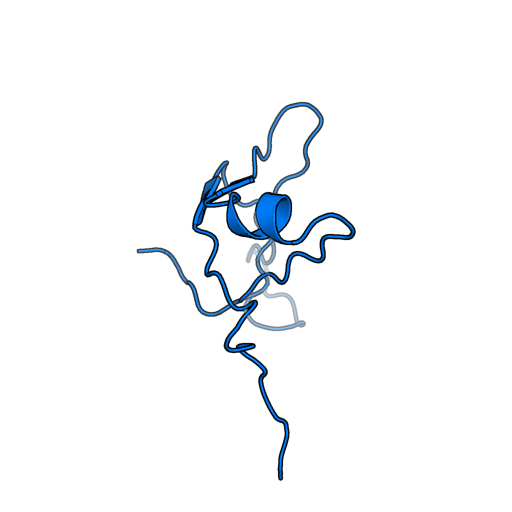ATOM 573 C CA . PRO A 1 77 ? -18.243 -22.476 -6.527 1.00 59.88 77 PRO A CA 1
ATOM 574 C C . PRO A 1 77 ? -19.649 -22.166 -7.045 1.00 59.88 77 PRO A C 1
ATOM 576 O O . PRO A 1 77 ? -20.599 -22.194 -6.227 1.00 59.88 77 PRO A O 1
#

Solvent-accessible surface area (backbone atoms only — not comparable to full-atom values): 5594 Å² total; per-residue (Å²): 135,84,86,76,87,73,84,84,88,82,90,81,87,78,59,66,71,64,59,70,68,56,54,62,45,80,40,65,37,46,91,97,40,72,48,56,68,83,89,77,49,94,63,93,72,85,56,89,96,60,84,68,78,66,74,41,70,62,48,73,46,75,52,81,87,35,87,89,60,67,87,70,86,74,92,74,132

Mean predicted aligned error: 6.68 Å

Radius of gyration: 16.25 Å; Cα contacts (8 Å, |Δi|>4): 60; chains: 1; bounding box: 34×29×47 Å

Foldseek 3Di:
DDDPVDDDDDDDDDDPVVVVVDFKDKQQCDDPGNFDWDQDFPDDDDDPPDDRTDGDHTDIGTDDDCVPPPPDDDPDD

Secondary structure (DSSP, 8-state):
-----S-------S-HHHHHT--EEEE--STTSPPP----SS-SSPPTT-----PPPPEEEEPP--SSS--------

pLDDT: mean 83.44, std 10.58, range [51.97, 96.44]